Protein AF-A0A2G5C2W3-F1 (afdb_monomer)

Radius of gyration: 30.13 Å; Cα contacts (8 Å, |Δi|>4): 60; chains: 1; bounding box: 65×57×82 Å

pLDDT: mean 80.3, std 19.62, range [34.31, 98.62]

InterPro domains:
  IPR010989 SNARE [SSF47661] (4-101)
  IPR015260 Syntaxin 6/10/61, N-terminal [PF09177] (5-98)

Organism: Aquilegia coerulea (NCBI:txid218851)

Foldseek 3Di:
DDDDDPLVVLLVVLVVLLVVLVVLLVVLVPDPLQDPVNVVSLVVSLVSLVVSLVSLVVSVVVLVVCVVPVVVVVHDPVRSVVSVVSSVVSNVSSVVSNVVSVVSNVVSVVVVVVVVVVPDPPPDPPDDPDDDDDDPPPVVVVVVVVVVVVVVPDD

Nearest PDB structures (foldseek):
  4dnd-assembly1_A  TM=9.552E-01  e=2.715E-04  Homo sapiens
  3lg7-assembly1_B  TM=7.123E-01  e=1.130E-01  synthetic construct
  7udc-assembly1_B  TM=6.961E-01  e=5.174E-01  Rattus norvegicus
  3uun-assembly3_B  TM=5.878E-01  e=3.690E-01  Homo sapiens
  1ez3-assembly1_A  TM=3.968E-01  e=4.891E-01  Rattus norvegicus

Secondary structure (DSSP, 8-state):
-PPPPHHHHHHHHHHHHHHHHHHHHHHHHHS-TTSHHHHHHHHHHHHHHHHHHHHHHHHHHHHHHHTTSHHHHT--HHHHHHHHHHHHHHHHHHHHHHHHHHHHHHHHHHHHHHHHHH--------S--------SSSHHHHHHHHHTTTTTT--

Solvent-accessible surface area (backbone atoms only — not comparable to full-atom values): 9294 Å² total; per-residue (Å²): 131,84,81,77,60,68,68,59,55,53,49,50,55,51,47,54,51,48,54,50,50,51,54,52,48,54,53,44,71,72,46,64,72,84,40,77,63,38,60,51,46,51,52,52,50,50,54,49,36,52,53,52,48,49,54,46,51,53,51,49,51,53,49,56,57,43,68,75,48,30,72,85,72,74,48,54,71,72,55,53,49,51,54,52,52,50,48,54,50,52,48,51,54,43,52,51,51,46,51,52,53,52,52,51,50,54,52,32,50,54,50,52,53,50,52,57,69,67,61,60,85,85,81,73,93,83,86,73,97,73,88,80,88,89,84,83,71,68,66,63,58,56,61,62,62,56,62,65,63,68,63,77,75,74,125

Sequence (155 aa):
MSAQDPFYIVKEEIQQSIDKLQSTFHQWDNISSNNRESIQLTKELLTSCESIRWQIDELDKAIAVAARDPAWYGIDEAELEKRRRWTITARTQVDAMRKAVQAGKEQSIAFSTRQELMRLPNDDPYQASRSNQYEAQDNDAFISSESDRQLLLIK

Structure (mmCIF, N/CA/C/O backbone):
data_AF-A0A2G5C2W3-F1
#
_entry.id   AF-A0A2G5C2W3-F1
#
loop_
_atom_site.group_PDB
_atom_site.id
_atom_site.type_symbol
_atom_site.label_atom_id
_atom_site.label_alt_id
_atom_site.label_comp_id
_atom_site.label_asym_id
_atom_site.label_entity_id
_atom_site.label_seq_id
_atom_site.pdbx_PDB_ins_code
_atom_site.Cartn_x
_atom_site.Cartn_y
_atom_site.Cartn_z
_atom_site.occupancy
_atom_site.B_iso_or_equiv
_atom_site.auth_seq_id
_atom_site.auth_comp_id
_atom_site.auth_asym_id
_atom_site.auth_atom_id
_atom_site.pdbx_PDB_model_num
ATOM 1 N N . MET A 1 1 ? 27.166 -12.903 -8.787 1.00 43.59 1 MET A N 1
ATOM 2 C CA . MET A 1 1 ? 25.834 -12.809 -8.154 1.00 43.59 1 MET A CA 1
ATOM 3 C C . MET A 1 1 ? 25.211 -11.519 -8.652 1.00 43.59 1 MET A C 1
ATOM 5 O O . MET A 1 1 ? 25.852 -10.489 -8.497 1.00 43.59 1 MET A O 1
ATOM 9 N N . SER A 1 2 ? 24.070 -11.572 -9.346 1.00 55.81 2 SER A N 1
ATOM 10 C CA . SER A 1 2 ? 23.365 -10.344 -9.747 1.00 55.81 2 SER A CA 1
ATOM 11 C C . SER A 1 2 ? 22.824 -9.679 -8.485 1.00 55.81 2 SER A C 1
ATOM 13 O O . SER A 1 2 ? 22.248 -10.376 -7.651 1.00 55.81 2 SER A O 1
ATOM 15 N N . ALA A 1 3 ? 23.042 -8.375 -8.319 1.00 71.94 3 ALA A N 1
ATOM 16 C CA . ALA A 1 3 ? 22.419 -7.629 -7.233 1.00 71.94 3 ALA A CA 1
ATOM 17 C C . ALA A 1 3 ? 20.893 -7.700 -7.399 1.00 71.94 3 ALA A C 1
ATOM 19 O O . ALA A 1 3 ? 20.387 -7.585 -8.517 1.00 71.94 3 ALA A O 1
ATOM 20 N N . GLN A 1 4 ? 20.178 -7.943 -6.302 1.00 82.69 4 GLN A N 1
ATOM 21 C CA . GLN A 1 4 ? 18.721 -7.912 -6.298 1.00 82.69 4 GLN A CA 1
ATOM 22 C C . GLN A 1 4 ? 18.267 -6.459 -6.449 1.00 82.69 4 GLN A C 1
ATOM 24 O O . GLN A 1 4 ? 18.847 -5.559 -5.842 1.00 82.69 4 GLN A O 1
ATOM 29 N N . ASP A 1 5 ? 17.274 -6.229 -7.305 1.00 89.38 5 ASP A N 1
ATOM 30 C CA . ASP A 1 5 ? 16.770 -4.889 -7.589 1.00 89.38 5 ASP A CA 1
ATOM 31 C C . ASP A 1 5 ? 16.259 -4.230 -6.289 1.00 89.38 5 ASP A C 1
ATOM 33 O O . ASP A 1 5 ? 15.392 -4.812 -5.621 1.00 89.38 5 ASP A O 1
ATOM 37 N N . PRO A 1 6 ? 16.759 -3.030 -5.926 1.00 92.44 6 PRO A N 1
ATOM 38 C CA . PRO A 1 6 ? 16.374 -2.339 -4.697 1.00 92.44 6 PRO A CA 1
ATOM 39 C C . PRO A 1 6 ? 14.864 -2.153 -4.533 1.00 92.44 6 PRO A C 1
ATOM 41 O O . PRO A 1 6 ? 14.361 -2.191 -3.413 1.00 92.44 6 PRO A O 1
ATOM 44 N N . PHE A 1 7 ? 14.125 -1.996 -5.636 1.00 94.81 7 PHE A N 1
ATOM 45 C CA . PHE A 1 7 ? 12.671 -1.887 -5.598 1.00 94.81 7 PHE A CA 1
ATOM 46 C C . PHE A 1 7 ? 12.025 -3.130 -4.989 1.00 94.81 7 PHE A C 1
ATOM 48 O O . PHE A 1 7 ? 11.127 -3.007 -4.160 1.00 94.81 7 PHE A O 1
ATOM 55 N N . TYR A 1 8 ? 12.468 -4.324 -5.389 1.00 95.25 8 TYR A N 1
ATOM 56 C CA . TYR A 1 8 ? 11.856 -5.572 -4.937 1.00 95.25 8 TYR A CA 1
ATOM 57 C C . TYR A 1 8 ? 12.178 -5.878 -3.477 1.00 95.25 8 TYR A C 1
ATOM 59 O O . TYR A 1 8 ? 11.317 -6.400 -2.778 1.00 95.25 8 TYR A O 1
ATOM 67 N N . ILE A 1 9 ? 13.357 -5.471 -3.004 1.00 95.81 9 ILE A N 1
ATOM 68 C CA . ILE A 1 9 ? 13.728 -5.563 -1.587 1.00 95.81 9 ILE A CA 1
ATOM 69 C C . ILE A 1 9 ? 12.769 -4.712 -0.747 1.00 95.81 9 ILE A C 1
ATOM 71 O O . ILE A 1 9 ? 12.086 -5.226 0.134 1.00 95.81 9 ILE A O 1
ATOM 75 N N . VAL A 1 10 ? 12.638 -3.424 -1.079 1.00 97.25 10 VAL A N 1
ATOM 76 C CA . VAL A 1 10 ? 11.765 -2.503 -0.332 1.00 97.25 10 VAL A CA 1
ATOM 77 C C . VAL A 1 10 ? 10.294 -2.913 -0.452 1.00 97.25 10 VAL A C 1
ATOM 79 O O . VAL A 1 10 ? 9.541 -2.851 0.517 1.00 97.25 10 VAL A O 1
ATOM 82 N N . LYS A 1 11 ? 9.868 -3.386 -1.627 1.00 97.12 11 LYS A N 1
ATOM 83 C CA . LYS A 1 11 ? 8.523 -3.934 -1.840 1.00 97.12 11 LYS A CA 1
ATOM 84 C C . LYS A 1 11 ? 8.234 -5.114 -0.909 1.00 97.12 11 LYS A C 1
ATOM 86 O O . LYS A 1 11 ? 7.134 -5.186 -0.368 1.00 97.12 11 LYS A O 1
ATOM 91 N N . GLU A 1 12 ? 9.176 -6.039 -0.739 1.00 97.62 12 GLU A N 1
ATOM 92 C CA . GLU A 1 12 ? 9.024 -7.180 0.172 1.00 97.62 12 GLU A CA 1
ATOM 93 C C . GLU A 1 12 ? 8.941 -6.731 1.635 1.00 97.62 12 GLU A C 1
ATOM 95 O O . GLU A 1 12 ? 8.062 -7.197 2.358 1.00 97.62 12 GLU A O 1
ATOM 100 N N . GLU A 1 13 ? 9.769 -5.775 2.058 1.00 97.94 13 GLU A N 1
ATOM 101 C CA . GLU A 1 13 ? 9.721 -5.204 3.414 1.00 97.94 13 GLU A CA 1
ATOM 102 C C . GLU A 1 13 ? 8.383 -4.504 3.709 1.00 97.94 13 GLU A C 1
ATOM 104 O O . GLU A 1 13 ? 7.780 -4.686 4.774 1.00 97.94 13 GLU A O 1
ATOM 109 N N . ILE A 1 14 ? 7.877 -3.727 2.745 1.00 98.31 14 ILE A N 1
ATOM 110 C CA . ILE A 1 14 ? 6.566 -3.079 2.850 1.00 98.31 14 ILE A CA 1
ATOM 111 C C . ILE A 1 14 ? 5.459 -4.135 2.879 1.00 98.31 14 ILE A C 1
ATOM 113 O O . ILE A 1 14 ? 4.549 -4.028 3.698 1.00 98.31 14 ILE A O 1
ATOM 117 N N . GLN A 1 15 ? 5.532 -5.168 2.036 1.00 98.38 15 GLN A N 1
ATOM 118 C CA . GLN A 1 15 ? 4.533 -6.236 2.025 1.00 98.38 15 GLN A CA 1
ATOM 119 C C . GLN A 1 15 ? 4.483 -6.967 3.372 1.00 98.38 15 GLN A C 1
ATOM 121 O O . GLN A 1 15 ? 3.403 -7.127 3.925 1.00 98.38 15 GLN A O 1
ATOM 126 N N . GLN A 1 16 ? 5.632 -7.311 3.958 1.00 98.31 16 GLN A N 1
ATOM 127 C CA . GLN A 1 16 ? 5.690 -7.910 5.297 1.00 98.31 16 GLN A CA 1
ATOM 128 C C . GLN A 1 16 ? 5.073 -6.996 6.365 1.00 98.31 16 GLN A C 1
ATOM 130 O O . GLN A 1 16 ? 4.386 -7.460 7.277 1.00 98.31 16 GLN A O 1
ATOM 135 N N . SER A 1 17 ? 5.286 -5.684 6.244 1.00 98.19 17 SER A N 1
ATOM 136 C CA . SER A 1 17 ? 4.681 -4.695 7.140 1.00 98.19 17 SER A CA 1
ATOM 137 C C . SER A 1 17 ? 3.158 -4.629 6.974 1.00 98.19 17 SER A C 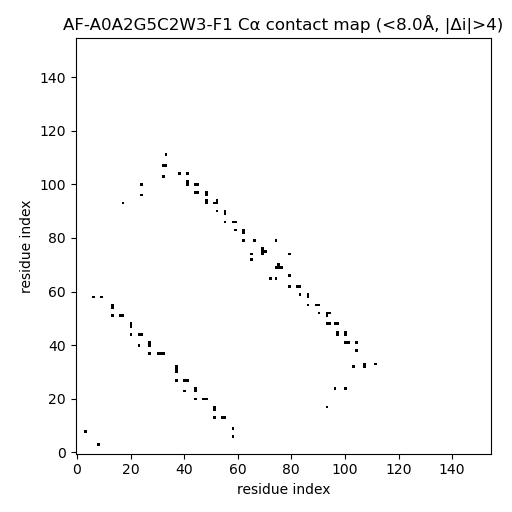1
ATOM 139 O O . SER A 1 17 ? 2.442 -4.537 7.972 1.00 98.19 17 SER A O 1
ATOM 141 N N . ILE A 1 18 ? 2.649 -4.738 5.741 1.00 98.19 18 ILE A N 1
ATOM 142 C CA . ILE A 1 18 ? 1.212 -4.840 5.444 1.00 98.19 18 ILE A CA 1
ATOM 143 C C . ILE A 1 18 ? 0.631 -6.137 6.016 1.00 98.19 18 ILE A C 1
ATOM 145 O O . ILE A 1 18 ? -0.400 -6.090 6.681 1.00 98.19 18 ILE A O 1
ATOM 149 N N . ASP A 1 19 ? 1.294 -7.276 5.831 1.00 98.19 19 ASP A N 1
ATOM 150 C CA . ASP A 1 19 ? 0.819 -8.573 6.327 1.00 98.19 19 ASP A CA 1
ATOM 151 C C . ASP A 1 19 ? 0.754 -8.584 7.869 1.00 98.19 19 ASP A C 1
ATOM 153 O O . ASP A 1 19 ? -0.202 -9.080 8.482 1.00 98.19 19 ASP A O 1
ATOM 157 N N . LYS A 1 20 ? 1.739 -7.951 8.523 1.00 97.31 20 LYS A N 1
ATOM 158 C CA . LYS A 1 20 ? 1.721 -7.717 9.972 1.00 97.31 20 LYS A CA 1
ATOM 159 C C . LYS A 1 20 ? 0.569 -6.795 10.376 1.00 97.31 20 LYS A C 1
ATOM 161 O O . LYS A 1 20 ? -0.165 -7.127 11.304 1.00 97.31 20 LYS A O 1
ATOM 166 N N . LEU A 1 21 ? 0.375 -5.678 9.670 1.00 96.69 21 LEU A N 1
ATOM 167 C CA . LEU A 1 21 ? -0.741 -4.756 9.904 1.00 96.69 21 LEU A CA 1
ATOM 168 C C . LEU A 1 21 ? -2.092 -5.482 9.789 1.00 96.69 21 LEU A C 1
ATOM 170 O O . LEU A 1 21 ? -2.971 -5.262 10.618 1.00 96.69 21 LEU A O 1
ATOM 174 N N . GLN A 1 22 ? -2.258 -6.365 8.801 1.00 96.25 22 GLN A N 1
ATOM 175 C CA . GLN A 1 22 ? -3.467 -7.178 8.632 1.00 96.25 22 GLN A CA 1
ATOM 176 C C . GLN A 1 22 ? -3.686 -8.125 9.804 1.00 96.25 22 GLN A C 1
ATOM 178 O O . GLN A 1 22 ? -4.801 -8.222 10.313 1.00 96.25 22 GLN A O 1
ATOM 183 N N . SER A 1 23 ? -2.624 -8.773 10.275 1.00 95.88 23 SER A N 1
ATOM 184 C CA . SER A 1 23 ? -2.690 -9.651 11.444 1.00 95.88 23 SER A CA 1
ATOM 185 C C . SER A 1 23 ? -3.154 -8.886 12.689 1.00 95.88 23 SER A C 1
ATOM 187 O O . SER A 1 23 ? -4.090 -9.317 13.363 1.00 95.88 23 SER A O 1
ATOM 189 N N . THR A 1 24 ? -2.576 -7.709 12.951 1.00 94.00 24 THR A N 1
ATOM 190 C CA . THR A 1 24 ? -2.995 -6.836 14.059 1.00 94.00 24 THR A CA 1
ATOM 191 C C . THR A 1 24 ? -4.427 -6.323 13.869 1.00 94.00 24 THR A C 1
ATOM 193 O O . THR A 1 24 ? -5.181 -6.224 14.834 1.00 94.00 24 THR A O 1
ATOM 196 N N . PHE A 1 25 ? -4.841 -6.031 12.632 1.00 93.62 25 PHE A N 1
ATOM 197 C CA . PHE A 1 25 ? -6.196 -5.566 12.327 1.00 93.62 25 PHE A CA 1
ATOM 198 C C . PHE A 1 25 ? -7.236 -6.647 12.629 1.00 93.62 25 PHE A C 1
ATOM 200 O O . PHE A 1 25 ? -8.238 -6.364 13.276 1.00 93.62 25 PHE A O 1
ATOM 207 N N . HIS A 1 26 ? -6.973 -7.896 12.240 1.00 92.50 26 HIS A N 1
ATOM 208 C CA . HIS A 1 26 ? -7.845 -9.021 12.575 1.00 92.50 26 HIS A CA 1
ATOM 209 C C . HIS A 1 26 ? -7.911 -9.279 14.082 1.00 92.50 26 HIS A C 1
ATOM 211 O O . HIS A 1 26 ? -8.969 -9.624 14.599 1.00 92.50 26 HIS A O 1
ATOM 217 N N . GLN A 1 27 ? -6.806 -9.109 14.811 1.00 91.00 27 GLN A N 1
ATOM 218 C CA . GLN A 1 27 ? -6.828 -9.196 16.273 1.00 91.00 27 GLN A CA 1
ATOM 219 C C . GLN A 1 27 ? -7.707 -8.099 16.881 1.00 91.00 27 GLN A C 1
ATOM 221 O O . GLN A 1 27 ? -8.549 -8.392 17.724 1.00 91.00 27 GLN A O 1
ATOM 226 N N . TRP A 1 28 ? -7.552 -6.860 16.416 1.00 90.31 28 TRP A N 1
ATOM 227 C CA . TRP A 1 28 ? -8.358 -5.724 16.859 1.00 90.31 28 TRP A CA 1
ATOM 228 C C . TRP A 1 28 ? -9.854 -5.904 16.568 1.00 90.31 28 TRP A C 1
ATOM 230 O O . TRP A 1 28 ? -10.662 -5.630 17.449 1.00 90.31 28 TRP A O 1
ATOM 240 N N . ASP A 1 29 ? -10.213 -6.411 15.385 1.00 86.50 29 ASP A N 1
ATOM 241 C CA . A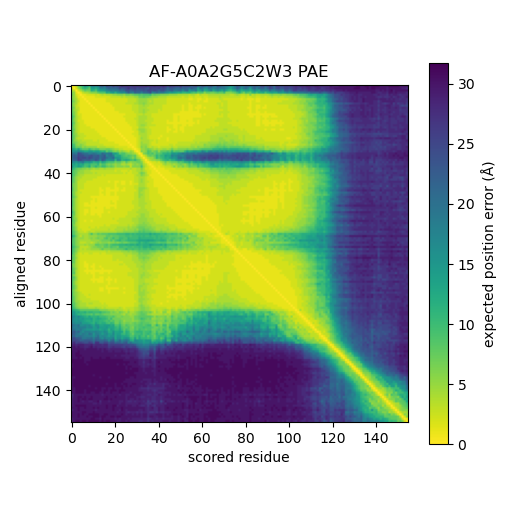SP A 1 29 ? -11.607 -6.643 14.971 1.00 86.50 29 ASP A CA 1
ATOM 242 C C . ASP A 1 29 ? -12.297 -7.734 15.813 1.00 86.50 29 ASP A C 1
ATOM 244 O O . ASP A 1 29 ? -13.488 -7.654 16.106 1.00 86.50 29 ASP A O 1
ATOM 248 N N . ASN A 1 30 ? -11.533 -8.730 16.277 1.00 84.94 30 ASN A N 1
ATOM 249 C CA . ASN A 1 30 ? -12.039 -9.798 17.144 1.00 84.94 30 ASN A CA 1
ATOM 250 C C . ASN A 1 30 ? -12.187 -9.381 18.622 1.00 84.94 30 ASN A C 1
ATOM 252 O O . ASN A 1 30 ? -12.879 -10.061 19.384 1.00 84.94 30 ASN A O 1
ATOM 256 N N . ILE A 1 31 ? -11.529 -8.303 19.061 1.00 80.88 31 ILE A N 1
ATOM 257 C CA . ILE A 1 31 ? -11.585 -7.838 20.453 1.00 80.88 31 ILE A CA 1
ATOM 258 C C . ILE A 1 31 ? -12.813 -6.944 20.646 1.00 80.88 31 ILE A C 1
ATOM 260 O O . ILE A 1 31 ? -13.055 -6.002 19.895 1.00 80.88 31 ILE A O 1
ATOM 264 N N . SER A 1 32 ? -13.581 -7.195 21.710 1.00 62.91 32 SER A N 1
ATOM 265 C CA . SER A 1 32 ? -14.748 -6.376 22.040 1.00 62.91 32 SER A CA 1
ATOM 266 C C . SER A 1 32 ? -14.356 -4.908 22.277 1.00 62.91 32 SER A C 1
ATOM 268 O O . SER A 1 32 ? -13.386 -4.596 22.975 1.00 62.91 32 SER A O 1
ATOM 270 N N . SER A 1 33 ? -15.143 -3.985 21.716 1.00 62.81 33 SER A N 1
ATOM 271 C CA . SER A 1 33 ? -14.839 -2.546 21.601 1.00 62.81 33 SER A CA 1
ATOM 272 C C . SER A 1 33 ? -14.685 -1.775 22.926 1.00 62.81 33 SER A C 1
ATOM 274 O O . SER A 1 33 ? -14.479 -0.563 22.890 1.00 62.81 33 SER A O 1
ATOM 276 N N . ASN A 1 34 ? -14.794 -2.443 24.083 1.00 61.41 34 ASN A N 1
ATOM 277 C CA . ASN A 1 34 ? -14.728 -1.848 25.426 1.00 61.41 34 ASN A CA 1
ATOM 278 C C . ASN A 1 34 ? -13.518 -2.333 26.259 1.00 61.41 34 ASN A C 1
ATOM 280 O O . ASN A 1 34 ? -13.451 -2.107 27.466 1.00 61.41 34 ASN A O 1
ATOM 284 N N . ASN A 1 35 ? -12.559 -3.027 25.636 1.00 68.88 35 ASN A N 1
ATOM 285 C CA . ASN A 1 35 ? -11.318 -3.446 26.289 1.00 68.88 35 ASN A CA 1
ATOM 286 C C . ASN A 1 35 ? -10.235 -2.355 26.141 1.00 68.88 35 ASN A C 1
ATOM 288 O O . ASN A 1 35 ? -10.034 -1.814 25.053 1.00 68.88 35 ASN A O 1
ATOM 292 N N . ARG A 1 36 ? -9.480 -2.060 27.210 1.00 75.12 36 ARG A N 1
ATOM 293 C CA . ARG A 1 36 ? -8.310 -1.151 27.185 1.00 75.12 36 ARG A CA 1
ATOM 294 C C . ARG A 1 36 ? -7.303 -1.545 26.092 1.00 75.12 36 ARG A C 1
ATOM 296 O O . ARG A 1 36 ? -6.660 -0.680 25.501 1.00 75.12 36 ARG A O 1
ATOM 303 N N . GLU A 1 37 ? -7.212 -2.838 25.804 1.00 81.75 37 GLU A N 1
ATOM 304 C CA . GLU A 1 37 ? -6.419 -3.411 24.714 1.00 81.75 37 GLU A CA 1
ATOM 305 C C . GLU A 1 37 ? -6.868 -2.925 23.324 1.00 81.75 37 GLU A C 1
ATOM 307 O O . GLU A 1 37 ? -6.027 -2.585 2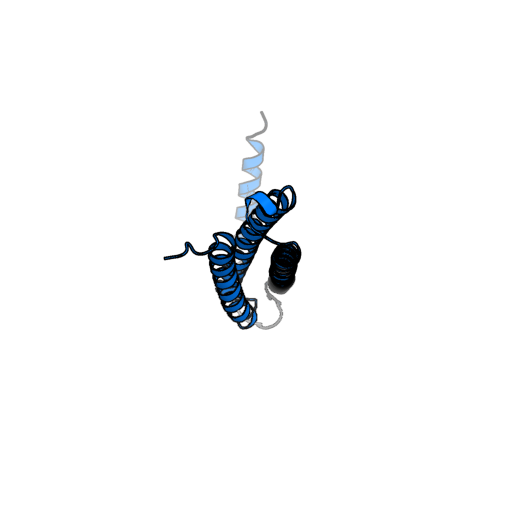2.496 1.00 81.75 37 GLU A O 1
ATOM 312 N N . SER A 1 38 ? -8.178 -2.771 23.090 1.00 81.88 38 SER A N 1
ATOM 313 C CA . SER A 1 38 ? -8.729 -2.274 21.820 1.00 81.88 38 SER A CA 1
ATOM 314 C C . SER A 1 38 ? -8.259 -0.845 21.522 1.00 81.88 38 SER A C 1
ATOM 316 O O . SER A 1 38 ? -7.865 -0.536 20.397 1.00 81.88 38 SER A O 1
ATOM 318 N N . ILE A 1 39 ? -8.199 0.024 22.539 1.00 84.94 39 ILE A N 1
ATOM 319 C CA . ILE A 1 39 ? -7.708 1.405 22.393 1.00 84.94 39 ILE A CA 1
ATOM 320 C C . ILE A 1 39 ? -6.218 1.427 22.030 1.00 84.94 39 ILE A C 1
ATOM 322 O O . ILE A 1 39 ? -5.803 2.224 21.184 1.00 84.94 39 ILE A O 1
ATOM 326 N N . GLN A 1 40 ? -5.410 0.568 22.659 1.00 88.75 40 GLN A N 1
ATOM 327 C CA . GLN A 1 40 ? -3.979 0.482 22.370 1.00 88.75 40 GLN A CA 1
ATOM 328 C C . GLN A 1 40 ? -3.730 -0.039 20.949 1.00 88.75 40 GLN A C 1
ATOM 330 O O . GLN A 1 40 ? -2.981 0.589 20.201 1.00 88.75 40 GLN A O 1
ATOM 335 N N . LEU A 1 41 ? -4.421 -1.109 20.550 1.00 90.38 41 LEU A N 1
ATOM 336 C CA . LEU A 1 41 ? -4.341 -1.663 19.197 1.00 90.38 41 LEU A CA 1
ATOM 337 C C . LEU A 1 41 ? -4.817 -0.667 18.139 1.00 90.38 41 LEU A C 1
ATOM 339 O O . LEU A 1 41 ? -4.185 -0.528 17.100 1.00 90.38 41 LEU A O 1
ATOM 343 N N . THR A 1 42 ? -5.874 0.101 18.419 1.00 91.81 42 THR A N 1
ATOM 344 C CA . THR A 1 42 ? -6.342 1.172 17.524 1.00 91.81 42 THR A CA 1
ATOM 345 C C . THR A 1 42 ? -5.226 2.184 17.250 1.00 91.81 42 THR A C 1
ATOM 347 O O . THR A 1 42 ? -5.001 2.570 16.105 1.00 91.81 42 THR A O 1
ATOM 350 N N . LYS A 1 43 ? -4.505 2.623 18.293 1.00 92.50 43 LYS A N 1
ATOM 351 C CA . LYS A 1 43 ? -3.378 3.557 18.140 1.00 92.50 43 LYS A CA 1
ATOM 352 C C . LYS A 1 43 ? -2.242 2.931 17.334 1.00 92.50 43 LYS A C 1
ATOM 354 O O . LYS A 1 43 ? -1.757 3.560 16.400 1.00 92.50 43 LYS A O 1
ATOM 359 N N . GLU A 1 44 ? -1.859 1.699 17.665 1.00 94.88 44 GLU A N 1
ATOM 360 C CA . GLU A 1 44 ? -0.804 0.965 16.961 1.00 94.88 44 GLU A CA 1
ATOM 361 C C . GLU A 1 44 ? -1.125 0.781 15.473 1.00 94.88 44 GLU A C 1
ATOM 363 O O . GLU A 1 44 ? -0.266 1.023 14.623 1.00 94.88 44 GLU A O 1
ATOM 368 N N . LEU A 1 45 ? -2.368 0.421 15.145 1.00 95.88 45 LEU A N 1
ATOM 369 C CA . LEU A 1 45 ? -2.839 0.267 13.771 1.00 95.88 45 LEU A CA 1
ATOM 370 C C . LEU A 1 45 ? -2.780 1.581 12.997 1.00 95.88 45 LEU A C 1
ATOM 372 O O . LEU A 1 45 ? -2.305 1.590 11.864 1.00 95.88 45 LEU A O 1
ATOM 376 N N . LEU A 1 46 ? -3.220 2.694 13.593 1.00 96.06 46 LEU A N 1
ATOM 377 C CA . LEU A 1 46 ? -3.164 4.006 12.944 1.00 96.06 46 LEU A CA 1
ATOM 378 C C . LEU A 1 46 ? -1.718 4.440 12.675 1.00 96.06 46 LEU A C 1
ATOM 380 O O . LEU A 1 46 ? -1.407 4.827 11.550 1.00 96.06 46 LEU A O 1
ATOM 384 N N . THR A 1 47 ? -0.828 4.309 13.663 1.00 97.31 47 THR A N 1
ATOM 385 C CA . THR A 1 47 ? 0.601 4.620 13.495 1.00 97.31 47 THR A CA 1
ATOM 386 C C . THR A 1 47 ? 1.256 3.714 12.451 1.00 97.31 47 THR A C 1
ATOM 388 O O . THR A 1 47 ? 2.022 4.189 11.614 1.00 97.31 47 THR A O 1
ATOM 391 N N . SER A 1 48 ? 0.923 2.422 12.444 1.00 97.50 48 SER A N 1
ATOM 392 C CA . SER A 1 48 ? 1.435 1.470 11.453 1.00 97.50 48 SER A CA 1
ATOM 393 C C . SER A 1 48 ? 0.944 1.806 10.042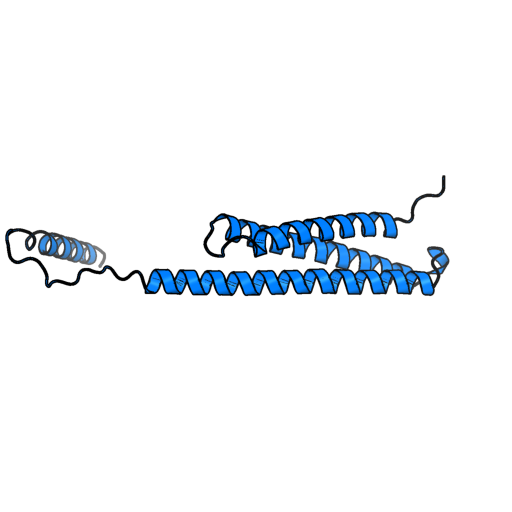 1.00 97.50 48 SER A C 1
ATOM 395 O O . SER A 1 48 ? 1.740 1.805 9.106 1.00 97.50 48 SER A O 1
ATOM 397 N N . CYS A 1 49 ? -0.333 2.175 9.883 1.00 98.06 49 CYS A N 1
ATOM 398 C CA . CYS A 1 49 ? -0.874 2.642 8.605 1.00 98.06 49 CYS A CA 1
ATOM 399 C C . CYS A 1 49 ? -0.138 3.888 8.095 1.00 98.06 49 CYS A C 1
ATOM 401 O O . CYS A 1 49 ? 0.161 3.976 6.908 1.00 98.06 49 CYS A O 1
ATOM 403 N N . GLU A 1 50 ? 0.155 4.853 8.970 1.00 98.00 50 GLU A N 1
ATOM 404 C CA . GLU A 1 50 ? 0.868 6.084 8.604 1.00 98.00 50 GLU A CA 1
ATOM 405 C C . GLU A 1 50 ? 2.315 5.807 8.188 1.00 98.00 50 GLU A C 1
ATOM 407 O O . GLU A 1 50 ? 2.756 6.313 7.155 1.00 98.00 50 GLU A O 1
ATOM 412 N N . SER A 1 51 ? 3.015 4.947 8.933 1.00 98.31 51 SER A N 1
ATOM 413 C CA . SER A 1 51 ? 4.375 4.508 8.606 1.00 98.31 51 SER A CA 1
ATOM 414 C C . SER A 1 51 ? 4.430 3.817 7.240 1.00 98.31 51 SER A C 1
ATOM 416 O O . SER A 1 51 ? 5.190 4.222 6.361 1.00 98.31 51 SER A O 1
ATOM 418 N N . ILE A 1 52 ? 3.562 2.825 7.017 1.00 98.44 52 ILE A N 1
ATOM 419 C CA . ILE A 1 52 ? 3.524 2.064 5.762 1.00 98.44 52 ILE A CA 1
ATOM 420 C C . ILE A 1 52 ? 3.129 2.967 4.592 1.00 98.44 52 ILE A C 1
ATOM 422 O O . ILE A 1 52 ? 3.737 2.904 3.525 1.00 98.44 52 ILE A O 1
ATOM 426 N N . ARG A 1 53 ? 2.137 3.848 4.779 1.00 98.25 53 ARG A N 1
ATOM 427 C CA . ARG A 1 53 ? 1.734 4.814 3.750 1.00 98.25 53 ARG A CA 1
ATOM 428 C C . ARG A 1 53 ? 2.909 5.691 3.325 1.00 98.25 53 ARG A C 1
ATOM 430 O O . ARG A 1 53 ? 3.106 5.872 2.127 1.00 98.25 53 ARG A O 1
ATOM 437 N N . TRP A 1 54 ? 3.691 6.187 4.281 1.00 98.44 54 TRP A N 1
ATOM 438 C CA . TRP A 1 54 ? 4.885 6.973 3.985 1.00 98.44 54 TRP A CA 1
ATOM 439 C C . TRP A 1 54 ? 5.928 6.164 3.198 1.00 98.44 54 TRP A C 1
ATOM 441 O O . TRP A 1 54 ? 6.456 6.657 2.206 1.00 98.44 54 TRP A O 1
ATOM 451 N N . GLN A 1 55 ? 6.177 4.902 3.562 1.00 98.38 55 GLN A N 1
ATOM 452 C CA . GLN A 1 55 ? 7.099 4.041 2.805 1.00 98.38 55 GLN A CA 1
ATOM 453 C C . GLN A 1 55 ? 6.630 3.828 1.355 1.00 98.38 55 GLN A C 1
ATOM 455 O O . GLN A 1 55 ? 7.432 3.886 0.424 1.00 98.38 55 GLN A O 1
ATOM 460 N N . ILE A 1 56 ? 5.323 3.630 1.152 1.00 98.62 56 ILE A N 1
ATOM 461 C CA . ILE A 1 56 ? 4.710 3.520 -0.180 1.00 98.62 56 ILE A CA 1
ATOM 462 C C . ILE A 1 56 ? 4.848 4.841 -0.954 1.00 98.62 56 ILE A C 1
ATOM 464 O O . ILE A 1 56 ? 5.155 4.812 -2.144 1.00 98.62 56 ILE A O 1
ATOM 468 N N . ASP A 1 57 ? 4.654 5.991 -0.297 1.00 98.25 57 ASP A N 1
ATOM 469 C CA . ASP A 1 57 ? 4.854 7.325 -0.883 1.00 98.25 57 ASP A CA 1
ATOM 470 C C . ASP A 1 57 ? 6.298 7.530 -1.367 1.00 98.25 57 ASP A C 1
ATOM 472 O O . ASP A 1 57 ? 6.515 8.040 -2.468 1.00 98.25 57 ASP A O 1
ATOM 476 N N . GLU A 1 58 ? 7.292 7.123 -0.577 1.00 98.38 58 GLU A N 1
ATOM 477 C CA . GLU A 1 58 ? 8.701 7.214 -0.971 1.00 98.38 58 GLU A CA 1
ATOM 478 C C . GLU A 1 58 ? 9.042 6.267 -2.125 1.00 98.38 58 GLU A C 1
ATOM 480 O O . GLU A 1 58 ? 9.742 6.659 -3.064 1.00 98.38 58 GLU A O 1
ATOM 485 N N . LEU A 1 59 ? 8.496 5.047 -2.120 1.00 98.12 59 LEU A N 1
ATOM 486 C CA . LEU A 1 59 ? 8.692 4.119 -3.230 1.00 98.12 59 LEU A CA 1
ATOM 487 C C . LEU A 1 59 ? 8.049 4.643 -4.524 1.00 98.12 59 LEU A C 1
ATOM 489 O O . LEU A 1 59 ? 8.643 4.524 -5.595 1.00 98.12 59 LEU A O 1
ATOM 493 N N . ASP A 1 60 ? 6.877 5.279 -4.438 1.00 98.06 60 ASP A N 1
ATOM 494 C CA . ASP A 1 60 ? 6.214 5.917 -5.583 1.00 98.06 60 ASP A CA 1
ATOM 495 C C . ASP A 1 60 ? 7.059 7.048 -6.186 1.00 98.06 60 ASP A C 1
ATOM 497 O O . ASP A 1 60 ? 7.215 7.144 -7.407 1.00 98.06 60 ASP A O 1
ATOM 501 N N . LYS A 1 61 ? 7.686 7.873 -5.336 1.00 97.69 61 LYS A N 1
ATOM 502 C CA . LYS A 1 61 ? 8.629 8.912 -5.780 1.00 97.69 61 LYS A CA 1
ATOM 503 C C . LYS A 1 61 ? 9.837 8.307 -6.489 1.00 97.69 61 LYS A C 1
ATOM 505 O O . LYS A 1 61 ? 10.249 8.831 -7.524 1.00 97.69 61 LYS A O 1
ATOM 510 N N . ALA A 1 62 ? 10.381 7.201 -5.981 1.00 96.06 62 ALA A N 1
ATOM 511 C CA . ALA A 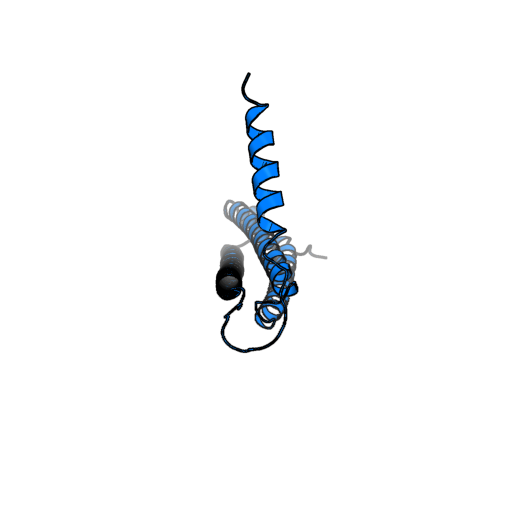1 62 ? 11.488 6.502 -6.630 1.00 96.06 62 ALA A CA 1
ATOM 512 C C . ALA A 1 62 ? 11.091 5.970 -8.020 1.00 96.06 62 ALA A C 1
ATOM 514 O O . ALA A 1 62 ? 11.839 6.152 -8.983 1.00 96.06 62 ALA A O 1
ATOM 515 N N . ILE A 1 63 ? 9.885 5.404 -8.161 1.00 96.12 63 ILE A N 1
ATOM 516 C CA . ILE A 1 63 ? 9.333 5.008 -9.469 1.00 96.12 63 ILE A CA 1
ATOM 517 C C . ILE A 1 63 ? 9.207 6.227 -10.391 1.00 96.12 63 ILE A C 1
ATOM 519 O O . ILE A 1 63 ? 9.567 6.152 -11.564 1.00 96.12 63 ILE A O 1
ATOM 523 N N . ALA A 1 64 ? 8.716 7.360 -9.882 1.00 96.50 64 ALA A N 1
ATOM 524 C CA . ALA A 1 64 ? 8.567 8.577 -10.674 1.00 96.50 64 ALA A CA 1
ATOM 525 C C . ALA A 1 64 ? 9.914 9.118 -11.180 1.00 96.50 64 ALA A C 1
ATOM 527 O O . ALA A 1 64 ? 9.978 9.608 -12.305 1.00 96.50 64 ALA A O 1
ATOM 528 N N . VAL A 1 65 ? 10.990 8.999 -10.394 1.00 95.44 65 VAL A N 1
ATOM 529 C CA . VAL A 1 65 ? 12.352 9.335 -10.841 1.00 95.44 65 VAL A CA 1
ATOM 530 C C . VAL A 1 65 ? 12.817 8.370 -11.929 1.00 95.44 65 VAL A C 1
ATOM 532 O O . VAL A 1 65 ? 13.272 8.830 -12.976 1.00 95.44 65 VAL A O 1
ATOM 535 N N . ALA A 1 66 ? 12.655 7.060 -11.723 1.00 93.44 66 ALA A N 1
ATOM 536 C CA . ALA A 1 66 ? 13.046 6.046 -12.703 1.00 93.44 66 ALA A CA 1
ATOM 537 C C . ALA A 1 66 ? 12.300 6.203 -14.039 1.00 93.44 66 ALA A C 1
ATOM 539 O O . ALA A 1 66 ? 12.890 6.054 -15.103 1.00 93.44 66 ALA A O 1
ATOM 540 N N . ALA A 1 67 ? 11.025 6.595 -13.998 1.00 94.06 67 ALA A N 1
ATOM 541 C CA . ALA A 1 67 ? 10.208 6.810 -15.189 1.00 94.06 67 ALA A CA 1
ATOM 542 C C . ALA A 1 67 ? 10.654 7.995 -16.064 1.00 94.06 67 ALA A C 1
ATOM 544 O O . ALA A 1 67 ? 10.238 8.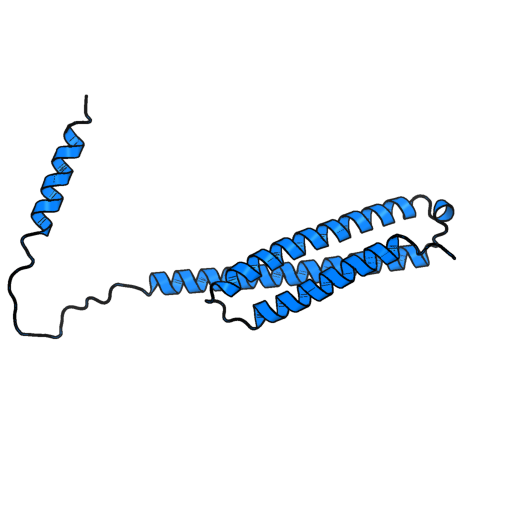087 -17.216 1.00 94.06 67 ALA A O 1
ATOM 545 N N . ARG A 1 68 ? 11.477 8.918 -15.545 1.00 94.69 68 ARG A N 1
ATOM 546 C CA . ARG A 1 68 ? 12.000 10.048 -16.336 1.00 94.69 68 ARG A CA 1
ATOM 547 C C . ARG A 1 68 ? 13.109 9.625 -17.292 1.00 94.69 68 ARG A C 1
ATOM 549 O O . ARG A 1 68 ? 13.257 10.254 -18.334 1.00 94.69 68 ARG A O 1
ATOM 556 N N . ASP A 1 69 ? 13.874 8.602 -16.924 1.00 91.62 69 ASP A N 1
ATOM 557 C CA . ASP A 1 69 ? 14.913 8.015 -17.771 1.00 91.62 69 ASP A CA 1
ATOM 558 C C . ASP A 1 69 ? 15.042 6.506 -17.497 1.00 91.62 69 ASP A C 1
ATOM 560 O O . ASP A 1 69 ? 15.970 6.070 -16.813 1.00 91.62 69 ASP A O 1
ATOM 564 N N . PRO A 1 70 ? 14.101 5.685 -18.002 1.00 89.12 70 PRO A N 1
ATOM 565 C CA . PRO A 1 70 ? 14.053 4.255 -17.692 1.00 89.12 70 PRO A CA 1
ATOM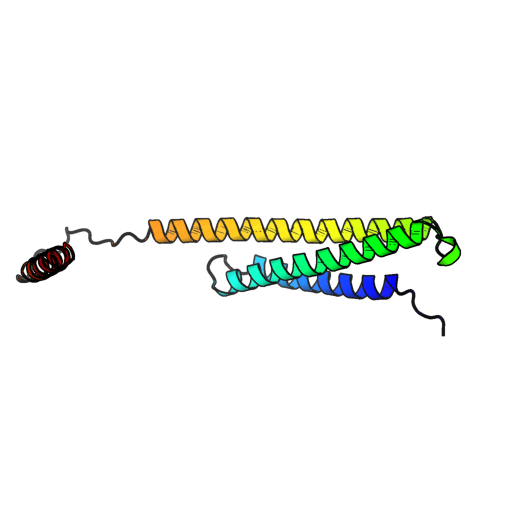 566 C C . PRO A 1 70 ? 15.290 3.489 -18.182 1.00 89.12 70 PRO A C 1
ATOM 568 O O . PRO A 1 70 ? 15.711 2.512 -17.558 1.00 89.12 70 PRO A O 1
ATOM 571 N N . ALA A 1 71 ? 15.910 3.961 -19.272 1.00 89.31 71 ALA A N 1
ATOM 572 C CA . ALA A 1 71 ? 17.083 3.342 -19.879 1.00 89.31 71 ALA A CA 1
ATOM 573 C C . ALA A 1 71 ? 18.304 3.382 -18.949 1.00 89.31 71 ALA A C 1
ATOM 575 O O . ALA A 1 71 ? 19.054 2.407 -18.900 1.00 89.31 71 ALA A O 1
ATOM 576 N N . TRP A 1 72 ? 18.471 4.456 -18.166 1.00 88.94 72 TRP A N 1
ATOM 577 C CA . TRP A 1 72 ? 19.551 4.567 -17.178 1.00 88.94 72 TRP A CA 1
ATOM 578 C C . TRP A 1 72 ? 19.450 3.512 -16.067 1.00 88.94 72 TRP A C 1
ATOM 580 O O . TRP A 1 72 ? 20.466 3.039 -15.563 1.00 88.94 72 TRP A O 1
ATOM 590 N N . TYR A 1 73 ? 18.226 3.108 -15.721 1.00 86.56 73 TYR A N 1
ATOM 591 C CA . TYR A 1 73 ? 17.957 2.087 -14.705 1.00 86.56 73 TYR A CA 1
ATOM 592 C C . TYR A 1 73 ? 17.822 0.672 -15.291 1.00 86.56 73 TYR A C 1
ATOM 594 O O . TYR A 1 73 ? 17.682 -0.285 -14.533 1.00 86.56 73 TYR A O 1
ATOM 602 N N . GLY A 1 74 ? 17.851 0.520 -16.620 1.00 88.19 74 GLY A N 1
ATOM 603 C CA . GLY A 1 74 ? 17.618 -0.765 -17.285 1.00 88.19 74 GLY A CA 1
ATOM 604 C C . GLY A 1 74 ? 16.201 -1.313 -17.075 1.00 88.19 74 GLY A C 1
ATOM 605 O O . GLY A 1 74 ? 16.018 -2.528 -17.054 1.00 88.19 74 GLY A O 1
ATOM 606 N N . ILE A 1 75 ? 15.215 -0.430 -16.885 1.00 91.38 75 ILE A N 1
ATOM 607 C CA . ILE A 1 75 ? 13.817 -0.785 -16.614 1.00 91.38 75 ILE A CA 1
ATOM 608 C C . ILE A 1 75 ? 12.985 -0.493 -17.866 1.00 91.38 75 ILE A C 1
ATOM 610 O O . ILE A 1 75 ? 13.097 0.585 -18.448 1.00 91.38 75 ILE A O 1
ATOM 614 N N . ASP A 1 76 ? 12.142 -1.439 -18.280 1.00 93.12 76 ASP A N 1
ATOM 615 C CA . ASP A 1 76 ? 11.189 -1.226 -19.371 1.00 93.12 76 ASP A CA 1
ATOM 616 C C . ASP A 1 76 ? 9.850 -0.645 -18.874 1.00 93.12 76 ASP A C 1
ATOM 618 O O . ASP A 1 76 ? 9.538 -0.626 -17.680 1.00 93.12 76 ASP A O 1
ATOM 622 N N . GLU A 1 77 ? 9.034 -0.152 -19.805 1.00 92.81 77 GLU A N 1
ATOM 623 C CA . GLU A 1 77 ? 7.744 0.462 -19.467 1.00 92.81 77 GLU A CA 1
ATOM 624 C C . GLU A 1 77 ? 6.774 -0.534 -18.809 1.00 92.81 77 GLU A C 1
ATOM 626 O O . GLU A 1 77 ? 5.998 -0.171 -17.925 1.00 92.81 77 GLU A O 1
ATOM 631 N N . ALA A 1 78 ? 6.829 -1.813 -19.195 1.00 95.12 78 ALA A N 1
ATOM 632 C CA . ALA A 1 78 ? 5.964 -2.841 -18.624 1.00 95.12 78 ALA A CA 1
ATOM 633 C C . ALA A 1 78 ? 6.300 -3.099 -17.148 1.00 95.12 78 ALA A C 1
ATOM 635 O O . ALA A 1 78 ? 5.409 -3.324 -16.328 1.00 95.12 78 ALA A O 1
ATOM 636 N N . GLU A 1 79 ? 7.581 -3.061 -16.802 1.00 95.19 79 GLU A N 1
ATOM 637 C CA . GLU A 1 79 ? 8.079 -3.175 -15.446 1.00 95.19 79 GLU A CA 1
ATOM 638 C C . GLU A 1 79 ? 7.723 -1.935 -14.624 1.00 95.19 79 GLU A C 1
ATOM 640 O O . GLU A 1 79 ? 7.189 -2.085 -13.527 1.00 95.19 79 GLU A O 1
ATOM 645 N N . LEU A 1 80 ? 7.897 -0.721 -15.158 1.00 95.56 80 LEU A N 1
ATOM 646 C CA . LEU A 1 80 ? 7.432 0.502 -14.489 1.00 95.56 80 LEU A CA 1
ATOM 647 C C . LEU A 1 80 ? 5.935 0.449 -14.170 1.00 95.56 80 LEU A C 1
ATOM 649 O O . LEU A 1 80 ? 5.532 0.767 -13.048 1.00 95.56 80 LEU A O 1
ATOM 653 N N . GLU A 1 81 ? 5.115 -0.004 -15.113 1.00 96.94 81 GLU A N 1
ATOM 654 C CA . GLU A 1 81 ? 3.673 -0.130 -14.914 1.00 96.94 81 GLU A CA 1
ATOM 655 C C . GLU A 1 81 ? 3.325 -1.160 -13.825 1.00 96.94 81 GLU A C 1
ATOM 657 O O . GLU A 1 81 ? 2.453 -0.908 -12.988 1.00 96.94 81 GLU A O 1
ATOM 662 N N . LYS A 1 82 ? 4.040 -2.293 -13.749 1.00 97.62 82 LYS A N 1
ATOM 663 C CA . LYS A 1 82 ? 3.878 -3.247 -12.633 1.00 97.62 82 LYS A CA 1
ATOM 664 C C . LYS A 1 82 ? 4.194 -2.596 -11.290 1.00 97.62 82 LYS A C 1
ATOM 666 O O . LYS A 1 82 ? 3.437 -2.792 -10.334 1.00 97.62 82 LYS A O 1
ATOM 671 N N . ARG A 1 83 ? 5.279 -1.816 -11.214 1.00 97.75 83 ARG A N 1
ATOM 672 C CA . ARG A 1 83 ? 5.678 -1.110 -9.986 1.00 97.75 83 ARG A CA 1
ATOM 673 C C . ARG A 1 83 ? 4.603 -0.118 -9.557 1.00 97.75 83 ARG A C 1
ATOM 675 O O . ARG A 1 83 ? 4.150 -0.185 -8.418 1.00 97.75 83 ARG A O 1
ATOM 682 N N . ARG A 1 84 ? 4.121 0.725 -10.479 1.00 98.19 84 ARG A N 1
ATOM 683 C CA . ARG A 1 84 ? 3.031 1.686 -10.220 1.00 98.19 84 ARG A CA 1
ATOM 684 C C . ARG A 1 84 ? 1.772 0.990 -9.721 1.00 98.19 84 ARG A C 1
ATOM 686 O O . ARG A 1 84 ? 1.208 1.377 -8.700 1.00 98.19 84 ARG A O 1
ATOM 693 N N . ARG A 1 85 ? 1.343 -0.065 -10.414 1.00 98.44 85 ARG A N 1
ATOM 694 C CA . ARG A 1 85 ? 0.129 -0.808 -10.065 1.00 98.44 85 ARG A CA 1
ATOM 695 C C . ARG A 1 85 ? 0.199 -1.412 -8.673 1.00 98.44 85 ARG A C 1
ATOM 697 O O . ARG A 1 85 ? -0.783 -1.342 -7.930 1.00 98.44 85 ARG A O 1
ATOM 704 N N . TRP A 1 86 ? 1.342 -1.990 -8.313 1.00 98.50 86 TRP A N 1
ATOM 705 C CA . TRP A 1 86 ? 1.537 -2.530 -6.974 1.00 98.50 86 TRP A CA 1
ATOM 706 C C . TRP A 1 86 ? 1.450 -1.424 -5.914 1.00 98.50 86 TRP A C 1
ATOM 708 O O . TRP A 1 86 ? 0.666 -1.557 -4.978 1.00 98.50 86 TRP A O 1
ATOM 718 N N . THR A 1 87 ? 2.145 -0.300 -6.107 1.00 98.38 87 THR A N 1
ATOM 719 C CA . THR A 1 87 ? 2.127 0.845 -5.180 1.00 98.38 87 THR A CA 1
ATOM 720 C C . THR A 1 87 ? 0.713 1.410 -4.982 1.00 98.38 87 THR A C 1
ATOM 722 O O . THR A 1 87 ? 0.297 1.662 -3.851 1.00 98.38 87 THR A O 1
ATOM 725 N N . ILE A 1 88 ? -0.072 1.549 -6.059 1.00 98.38 88 ILE A N 1
ATOM 726 C CA . ILE A 1 88 ? -1.480 1.993 -6.003 1.00 98.38 88 ILE A CA 1
ATOM 727 C C . ILE A 1 88 ? -2.339 1.000 -5.209 1.00 98.38 88 ILE A C 1
ATOM 729 O O . ILE A 1 88 ? -3.156 1.401 -4.374 1.00 98.38 88 ILE A O 1
ATOM 733 N N . THR A 1 89 ? -2.155 -0.298 -5.455 1.00 98.44 89 THR A N 1
ATOM 734 C CA . THR A 1 89 ? -2.909 -1.363 -4.779 1.00 98.44 89 THR A CA 1
ATOM 735 C C . THR A 1 89 ? -2.594 -1.385 -3.283 1.00 98.44 89 THR A C 1
ATOM 737 O O . THR A 1 89 ? -3.514 -1.340 -2.466 1.00 98.44 89 THR A O 1
ATOM 740 N N . ALA A 1 90 ? -1.308 -1.359 -2.923 1.00 98.25 90 ALA A N 1
ATOM 741 C CA . ALA A 1 90 ? -0.841 -1.334 -1.539 1.00 98.25 90 ALA A CA 1
ATOM 742 C C . ALA A 1 90 ? -1.364 -0.099 -0.789 1.00 98.25 90 ALA A C 1
ATOM 744 O O . ALA A 1 90 ? -1.916 -0.218 0.306 1.00 98.25 90 ALA A O 1
ATOM 745 N N . ARG A 1 91 ? -1.289 1.089 -1.409 1.00 98.38 91 ARG A N 1
ATOM 746 C CA . ARG A 1 91 ? -1.855 2.325 -0.847 1.00 98.38 91 ARG A CA 1
ATOM 747 C C . ARG A 1 91 ? -3.347 2.183 -0.561 1.00 98.38 91 ARG A C 1
ATOM 749 O O . ARG A 1 91 ? -3.805 2.552 0.515 1.00 98.38 91 ARG A O 1
ATOM 756 N N . THR A 1 92 ? -4.098 1.647 -1.522 1.00 98.25 92 THR A N 1
ATOM 757 C CA . THR A 1 92 ? -5.552 1.481 -1.404 1.00 98.25 92 THR A CA 1
ATOM 758 C C . THR A 1 92 ? -5.912 0.534 -0.260 1.00 98.25 92 THR A C 1
ATOM 760 O O . THR A 1 92 ? -6.827 0.825 0.509 1.00 98.25 92 THR A O 1
ATOM 763 N N . GLN A 1 93 ? -5.168 -0.564 -0.108 1.00 97.88 93 GLN A N 1
ATOM 764 C CA . GLN A 1 93 ? -5.342 -1.524 0.982 1.00 97.88 93 GLN A CA 1
ATOM 765 C C . GLN A 1 93 ? -5.106 -0.875 2.354 1.00 97.88 93 GLN A C 1
ATOM 767 O O . GLN A 1 93 ? -5.964 -0.969 3.232 1.00 97.88 93 GLN A O 1
ATOM 772 N N . VAL A 1 94 ? -3.988 -0.161 2.525 1.00 98.06 94 VAL A N 1
ATOM 773 C CA . VAL A 1 94 ? -3.648 0.521 3.788 1.00 98.06 94 VAL A CA 1
ATOM 774 C C . VAL A 1 94 ? -4.667 1.615 4.120 1.00 98.06 94 VAL A C 1
ATOM 776 O O . VAL A 1 94 ? -5.117 1.721 5.262 1.00 98.06 94 VAL A O 1
ATOM 779 N N . ASP A 1 95 ? -5.102 2.392 3.126 1.00 97.69 95 ASP A N 1
ATOM 780 C CA . ASP A 1 95 ? -6.106 3.441 3.318 1.00 97.69 95 ASP A CA 1
ATOM 781 C C . ASP A 1 95 ? -7.483 2.875 3.692 1.00 97.69 95 ASP A C 1
ATOM 783 O O . ASP A 1 95 ? -8.190 3.468 4.512 1.00 97.69 95 ASP A O 1
ATOM 787 N N . ALA A 1 96 ? -7.871 1.729 3.126 1.00 96.81 96 ALA A N 1
ATOM 788 C CA . ALA A 1 96 ? -9.106 1.041 3.491 1.00 96.81 96 ALA A CA 1
ATOM 789 C C . ALA A 1 96 ? -9.068 0.557 4.949 1.00 96.81 96 ALA A C 1
ATOM 791 O O . ALA A 1 96 ? -10.013 0.802 5.701 1.00 96.81 96 ALA A O 1
ATOM 792 N N . MET A 1 97 ? -7.957 -0.051 5.374 1.00 95.75 97 MET A N 1
ATOM 793 C CA . MET A 1 97 ? -7.776 -0.504 6.756 1.00 95.75 97 MET A CA 1
ATOM 794 C C . MET A 1 97 ? -7.778 0.668 7.738 1.00 95.75 97 MET A C 1
ATOM 796 O O . MET A 1 97 ? -8.502 0.636 8.730 1.00 95.75 97 MET A O 1
ATOM 800 N N . ARG A 1 98 ? -7.051 1.751 7.435 1.00 96.44 98 ARG A N 1
ATOM 801 C CA . ARG A 1 98 ? -7.043 2.966 8.265 1.00 96.44 98 ARG A CA 1
ATOM 802 C C . ARG A 1 98 ? -8.452 3.528 8.461 1.00 96.44 98 ARG A C 1
ATOM 804 O O . ARG A 1 98 ? -8.820 3.884 9.579 1.00 96.44 98 ARG A O 1
ATOM 811 N N . LYS A 1 99 ? -9.247 3.596 7.387 1.00 95.88 99 LYS A N 1
ATOM 812 C CA . LYS A 1 99 ? -10.647 4.048 7.445 1.00 95.88 99 LYS A CA 1
ATOM 813 C C . LYS A 1 99 ? -11.505 3.136 8.322 1.00 95.88 99 LYS A C 1
ATOM 815 O O . LYS A 1 99 ? -12.277 3.647 9.127 1.00 95.88 99 LYS A O 1
ATOM 820 N N . ALA A 1 100 ? -11.349 1.818 8.201 1.00 92.88 100 ALA A N 1
ATOM 821 C CA . ALA A 1 100 ? -12.075 0.855 9.027 1.00 92.88 100 ALA A CA 1
ATOM 822 C C . ALA A 1 100 ? -11.735 1.006 10.522 1.00 92.88 100 ALA A C 1
ATOM 824 O O . ALA A 1 100 ? -12.641 1.087 11.352 1.00 92.88 100 ALA A O 1
ATOM 825 N N . VAL A 1 101 ? -10.448 1.149 10.861 1.00 92.00 101 VAL A N 1
ATOM 826 C CA . VAL A 1 101 ? -9.993 1.378 12.246 1.00 92.00 101 VAL A CA 1
ATOM 827 C C . VAL A 1 101 ? -10.561 2.680 12.813 1.00 92.00 101 VAL A C 1
ATOM 829 O O . VAL A 1 101 ? -11.036 2.716 13.948 1.00 92.00 101 VAL A O 1
ATOM 832 N N . GLN A 1 102 ? -10.553 3.755 12.023 1.00 91.38 102 GLN A N 1
ATOM 833 C CA . GLN A 1 102 ? -11.087 5.049 12.443 1.00 91.38 102 GLN A CA 1
ATOM 834 C C . GLN A 1 102 ? -12.604 4.991 12.694 1.00 91.38 102 GLN A C 1
ATOM 836 O O . GLN A 1 102 ? -13.072 5.504 13.710 1.00 91.38 102 GLN A O 1
ATOM 841 N N . ALA A 1 103 ? -13.359 4.301 11.835 1.00 88.62 103 ALA A N 1
ATOM 842 C CA . ALA A 1 103 ? -14.791 4.095 12.034 1.00 88.62 103 ALA A CA 1
ATOM 843 C C . ALA A 1 103 ? -15.088 3.268 13.301 1.00 88.62 103 ALA A C 1
ATOM 845 O O . ALA A 1 103 ? -15.980 3.621 14.074 1.00 88.62 103 ALA A O 1
ATOM 846 N N . GLY A 1 104 ? -14.317 2.205 13.564 1.00 84.56 104 GLY A N 1
ATOM 847 C CA . GLY A 1 104 ? -14.464 1.409 14.790 1.00 84.56 104 GLY A CA 1
ATOM 848 C C . GLY A 1 104 ? -14.125 2.195 16.061 1.00 84.56 104 GLY A C 1
ATOM 849 O O . GLY A 1 104 ? -14.818 2.082 17.073 1.00 84.56 104 GLY A O 1
ATOM 850 N N . LYS A 1 105 ? -13.111 3.068 16.001 1.00 82.00 105 LYS A N 1
ATOM 851 C CA . LYS A 1 105 ? -12.758 3.986 17.096 1.00 82.00 105 LYS A CA 1
ATOM 852 C C . LYS A 1 105 ? -13.901 4.945 17.435 1.00 82.00 105 LYS A C 1
ATOM 854 O O . LYS A 1 105 ? -14.198 5.147 18.610 1.00 82.00 105 LYS A O 1
ATOM 859 N N . GLU A 1 106 ? -14.536 5.539 16.428 1.00 80.06 106 GLU A N 1
ATOM 860 C CA . GLU A 1 106 ? -15.661 6.467 16.616 1.00 80.06 106 GLU A CA 1
ATOM 861 C C . GLU A 1 106 ? -16.869 5.773 17.261 1.00 80.06 106 GLU A C 1
ATOM 863 O O . GLU A 1 106 ? -17.479 6.325 18.178 1.00 80.06 106 GLU A O 1
ATOM 868 N N . GLN A 1 107 ? -17.161 4.531 16.858 1.00 75.69 107 GLN A N 1
ATOM 869 C CA . GLN A 1 107 ? -18.209 3.713 17.478 1.00 75.69 107 GLN A CA 1
ATOM 870 C C . GLN A 1 107 ? -17.902 3.375 18.946 1.00 75.69 107 GLN A C 1
ATOM 872 O O . GLN A 1 107 ? -18.788 3.490 19.794 1.00 75.69 107 GLN A O 1
ATOM 877 N N . SER A 1 108 ? -16.654 3.008 19.266 1.00 72.44 108 SER A N 1
ATOM 878 C CA . SER A 1 108 ? -16.212 2.735 20.644 1.00 72.44 108 SER A CA 1
ATOM 879 C C . SER A 1 108 ? -16.365 3.966 21.550 1.00 72.44 108 SER A C 1
ATOM 881 O O . SER A 1 108 ? -16.947 3.868 22.632 1.00 72.44 108 SER A O 1
ATOM 883 N N . ILE A 1 109 ? -15.945 5.150 21.083 1.00 72.44 109 ILE A N 1
ATOM 884 C CA . ILE A 1 109 ? -16.115 6.413 21.821 1.00 72.44 109 ILE A CA 1
ATOM 885 C C . ILE A 1 109 ? -17.602 6.710 22.042 1.00 72.44 109 ILE A C 1
ATOM 887 O O . ILE A 1 109 ? -18.005 6.991 23.169 1.00 72.44 109 ILE A O 1
ATOM 891 N N . ALA A 1 110 ? -18.436 6.591 21.004 1.00 70.62 110 ALA A N 1
ATOM 892 C CA . ALA A 1 110 ? -19.873 6.835 21.119 1.00 70.62 110 ALA A CA 1
ATOM 893 C C . ALA A 1 110 ? -20.557 5.883 22.119 1.00 70.62 110 ALA A C 1
ATOM 895 O O . ALA A 1 110 ? -21.440 6.309 22.869 1.00 70.62 110 ALA A O 1
ATOM 896 N N . PHE A 1 111 ? -20.149 4.610 22.160 1.00 68.75 111 PHE A N 1
ATOM 897 C CA . PHE A 1 1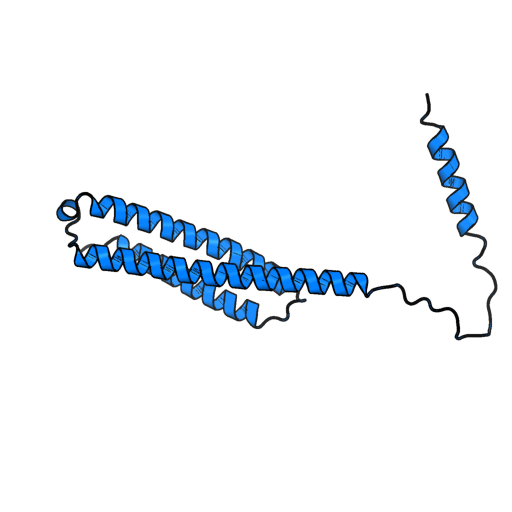11 ? -20.649 3.645 23.140 1.00 68.75 111 PHE A CA 1
ATOM 898 C C . PHE A 1 111 ? -20.196 3.995 24.561 1.00 68.75 111 PHE A C 1
ATOM 900 O O . PHE A 1 111 ? -21.027 4.023 25.465 1.00 68.75 111 PHE A O 1
ATOM 907 N N . SER A 1 112 ? -18.917 4.342 24.748 1.00 68.94 112 SER A N 1
ATOM 908 C CA . SER A 1 112 ? -18.377 4.772 26.044 1.00 68.94 112 SER A CA 1
ATOM 909 C C . SER A 1 112 ? -19.104 6.009 26.574 1.00 68.94 112 SER A C 1
ATOM 911 O O . SER A 1 112 ? -19.547 6.010 27.718 1.00 68.94 112 SER A O 1
ATOM 913 N N . THR A 1 113 ? -19.301 7.042 25.747 1.00 72.38 113 THR A N 1
ATOM 914 C CA . THR A 1 113 ? -20.028 8.255 26.151 1.00 72.38 113 THR A CA 1
ATOM 915 C C . THR A 1 113 ? -21.486 7.947 26.489 1.00 72.38 113 THR A C 1
ATOM 917 O O . THR A 1 113 ? -22.003 8.461 27.474 1.00 72.38 113 THR A O 1
ATOM 920 N N . ARG A 1 114 ? -22.162 7.070 25.730 1.00 67.31 114 ARG A N 1
ATOM 921 C CA . ARG A 1 114 ? -23.523 6.621 26.077 1.00 67.31 114 ARG A CA 1
ATOM 922 C C . ARG A 1 114 ? -23.565 5.848 27.392 1.00 67.31 114 ARG A C 1
ATOM 924 O O . ARG A 1 114 ? -24.516 6.019 28.144 1.00 67.31 114 ARG A O 1
ATOM 931 N N . GLN A 1 115 ? -22.569 5.010 27.666 1.00 66.75 115 GLN A N 1
ATOM 932 C CA . GLN A 1 115 ? -22.497 4.231 28.899 1.00 66.75 115 GLN A CA 1
ATOM 933 C C . GLN A 1 115 ? -22.212 5.127 30.114 1.00 66.75 115 GLN A C 1
ATOM 935 O O . GLN A 1 115 ? -22.827 4.929 31.157 1.00 66.75 115 GLN A O 1
ATOM 940 N N . GLU A 1 116 ? -21.361 6.148 29.973 1.00 65.50 116 GLU A N 1
ATOM 941 C CA . GLU A 1 116 ? -21.160 7.169 31.011 1.00 65.50 116 GLU A CA 1
ATOM 942 C C . GLU A 1 116 ? -22.405 8.039 31.225 1.00 65.50 116 GLU A C 1
ATOM 944 O O . GLU A 1 116 ? -22.772 8.289 32.367 1.00 65.50 116 GLU A O 1
ATOM 949 N N . LEU A 1 117 ? -23.116 8.428 30.160 1.00 69.25 117 LEU A N 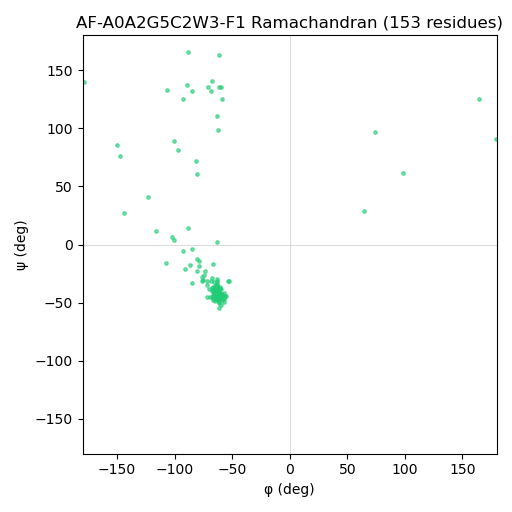1
ATOM 950 C CA . LEU A 1 117 ? -24.378 9.174 30.273 1.00 69.25 117 LEU A CA 1
ATOM 951 C C . LEU A 1 117 ? -25.526 8.334 30.865 1.00 69.25 117 LEU A C 1
ATOM 953 O O . LEU A 1 117 ? -26.395 8.884 31.534 1.00 69.25 117 LEU A O 1
ATOM 957 N N . MET A 1 118 ? -25.545 7.014 30.637 1.00 65.88 118 MET A N 1
ATOM 958 C CA . MET A 1 118 ? -26.494 6.085 31.275 1.00 65.88 118 MET A CA 1
ATOM 959 C C . MET A 1 118 ? -26.109 5.727 32.713 1.00 65.88 118 MET A C 1
ATOM 961 O O . MET A 1 118 ? -26.939 5.201 33.453 1.00 65.88 118 MET A O 1
ATOM 965 N N . ARG A 1 119 ? -24.874 6.016 33.134 1.00 65.50 119 ARG A N 1
ATOM 966 C CA . ARG A 1 119 ? -24.420 5.859 34.516 1.00 65.50 119 ARG A CA 1
ATOM 967 C C . ARG A 1 119 ? -24.893 7.058 35.350 1.00 65.50 119 ARG A C 1
ATOM 969 O O . ARG A 1 119 ? -24.096 7.806 35.906 1.00 65.50 119 ARG A O 1
ATOM 976 N N . LEU A 1 120 ? -26.211 7.238 35.427 1.00 55.97 120 LEU A N 1
ATOM 977 C CA . LEU A 1 120 ? -26.844 8.065 36.453 1.00 55.97 120 LEU A CA 1
ATOM 978 C C . LEU A 1 120 ? -26.649 7.380 37.823 1.00 55.97 120 LEU A C 1
ATOM 980 O O . LEU A 1 120 ? -26.745 6.149 37.890 1.00 55.97 120 LEU A O 1
ATOM 984 N N . PRO A 1 121 ? -26.384 8.120 38.917 1.00 51.00 121 PRO A N 1
ATOM 985 C CA . PRO A 1 121 ? -26.524 7.577 40.262 1.00 51.00 121 PRO A CA 1
ATOM 986 C C . PRO A 1 121 ? -27.998 7.224 40.454 1.00 51.00 121 PRO A C 1
ATOM 988 O O . PRO A 1 121 ? -28.862 8.098 40.464 1.00 51.00 121 PRO A O 1
ATOM 991 N N . ASN A 1 122 ? -28.297 5.933 40.526 1.00 48.16 122 ASN A N 1
ATOM 992 C CA . ASN A 1 122 ? -29.642 5.448 40.780 1.00 48.16 122 ASN A CA 1
ATOM 993 C C . ASN A 1 122 ? -29.893 5.510 42.297 1.00 48.16 122 ASN A C 1
ATOM 995 O O . ASN A 1 122 ? -29.886 4.481 42.963 1.00 48.16 122 ASN A O 1
ATOM 999 N N . ASP A 1 123 ? -30.054 6.718 42.839 1.00 48.94 123 ASP A N 1
ATOM 1000 C CA . ASP A 1 123 ? -30.645 6.944 44.162 1.00 48.94 123 ASP A CA 1
ATOM 1001 C C . ASP A 1 123 ? -32.127 7.284 43.953 1.00 48.94 123 ASP A C 1
ATOM 1003 O O . ASP A 1 123 ? -32.518 8.450 43.885 1.00 48.94 123 ASP A O 1
ATOM 1007 N N . ASP A 1 124 ? -32.956 6.250 43.774 1.00 41.84 124 ASP A N 1
ATOM 1008 C CA . ASP A 1 124 ? -34.416 6.398 43.738 1.00 41.84 124 ASP A CA 1
ATOM 1009 C C . ASP A 1 124 ? -34.995 6.168 45.160 1.00 41.84 124 ASP A C 1
ATOM 1011 O O . ASP A 1 124 ? -34.711 5.125 45.761 1.00 41.84 124 ASP A O 1
ATOM 1015 N N . PRO A 1 125 ? -35.781 7.097 45.752 1.00 41.62 125 PRO A N 1
ATOM 1016 C CA . PRO A 1 125 ? -35.940 7.211 47.212 1.00 41.62 125 PRO A CA 1
ATOM 1017 C C . PRO A 1 125 ? -37.054 6.369 47.863 1.00 41.62 125 PRO A C 1
ATOM 1019 O O . PRO A 1 125 ? -37.426 6.640 49.006 1.00 41.62 125 PRO A O 1
ATOM 1022 N N . TYR A 1 126 ? -37.644 5.375 47.193 1.00 42.97 126 TYR A N 1
ATOM 1023 C CA . TYR A 1 126 ? -38.930 4.814 47.646 1.00 42.97 126 TYR A CA 1
ATOM 1024 C C . TYR A 1 126 ? -38.966 3.309 47.920 1.00 42.97 126 TYR A C 1
ATOM 1026 O O . TYR A 1 126 ? -39.980 2.687 47.637 1.00 42.97 126 TYR A O 1
ATOM 1034 N N . GLN A 1 127 ? -37.947 2.703 48.540 1.00 42.62 127 GLN A N 1
ATOM 1035 C CA . GLN A 1 127 ? -38.145 1.445 49.289 1.00 42.62 127 GLN A CA 1
ATOM 1036 C C . GLN A 1 127 ? -37.170 1.304 50.464 1.00 42.62 127 GLN A C 1
ATOM 1038 O O . GLN A 1 127 ? -36.144 0.649 50.346 1.00 42.62 127 GLN A O 1
ATOM 1043 N N . ALA A 1 128 ? -37.529 1.878 51.615 1.00 34.31 128 ALA A N 1
ATOM 1044 C CA . ALA A 1 128 ? -37.356 1.260 52.936 1.00 34.31 128 ALA A CA 1
ATOM 1045 C C . ALA A 1 128 ? -37.854 2.227 54.016 1.00 34.31 128 ALA A C 1
ATOM 1047 O O . ALA A 1 128 ? -37.113 3.035 54.573 1.00 34.31 128 ALA A O 1
ATOM 1048 N N . SER A 1 129 ? -39.132 2.120 54.375 1.00 46.16 129 SER A N 1
ATOM 1049 C CA . SER A 1 129 ? -39.550 2.553 55.704 1.00 46.16 129 SER A CA 1
ATOM 1050 C C . SER A 1 129 ? -38.830 1.689 56.739 1.00 46.16 129 SER A C 1
ATOM 1052 O O . SER A 1 129 ? -39.280 0.577 57.007 1.00 46.16 129 SER A O 1
ATOM 1054 N N . ARG A 1 130 ? -37.730 2.194 57.310 1.00 45.38 130 ARG A N 1
ATOM 1055 C CA . ARG A 1 130 ? -37.445 2.232 58.759 1.00 45.38 130 ARG A CA 1
ATOM 1056 C C . ARG A 1 130 ? -35.967 2.522 59.037 1.00 45.38 130 ARG A C 1
ATOM 1058 O O . ARG A 1 130 ? -35.096 1.757 58.650 1.00 45.38 130 ARG A O 1
ATOM 1065 N N . SER A 1 131 ? -35.777 3.565 59.844 1.00 44.81 131 SER A N 1
ATOM 1066 C CA . SER A 1 131 ? -34.599 3.853 60.668 1.00 44.81 131 SER A CA 1
ATOM 1067 C C . SER A 1 131 ? -33.351 4.338 59.929 1.00 44.81 131 SER A C 1
ATOM 1069 O O . SER A 1 131 ? -32.506 3.549 59.535 1.00 44.81 131 SER A O 1
ATOM 1071 N N . ASN A 1 132 ? -33.135 5.652 59.884 1.00 38.34 132 ASN A N 1
ATOM 1072 C CA . ASN A 1 132 ? -32.374 6.351 60.923 1.00 38.34 132 ASN A CA 1
ATOM 1073 C C . ASN A 1 132 ? -32.323 7.857 60.629 1.00 38.34 132 ASN A C 1
ATOM 1075 O O . ASN A 1 132 ? -32.220 8.291 59.489 1.00 38.34 132 ASN A O 1
ATOM 1079 N N . GLN A 1 133 ? -32.461 8.641 61.696 1.00 48.97 133 GLN A N 1
ATOM 1080 C CA . GLN A 1 133 ? -32.136 10.065 61.739 1.00 48.97 133 GLN A CA 1
ATOM 1081 C C . GLN A 1 133 ? -30.635 10.267 61.456 1.00 48.97 133 GLN A C 1
ATOM 1083 O O . GLN A 1 133 ? -29.867 9.328 61.638 1.00 48.97 133 GLN A O 1
ATOM 1088 N N . TYR A 1 134 ? -30.252 11.506 61.116 1.00 49.38 134 TYR A N 1
ATOM 1089 C CA . TYR A 1 134 ? -28.883 12.067 61.115 1.00 49.38 134 TYR A CA 1
ATOM 1090 C C . TYR A 1 134 ? -28.093 12.128 59.792 1.00 49.38 134 TYR A C 1
ATOM 1092 O O . TYR A 1 134 ? -26.986 11.622 59.762 1.00 49.38 134 TYR A O 1
ATOM 1100 N N . GLU A 1 135 ? -28.547 12.852 58.756 1.00 49.81 135 GLU A N 1
ATOM 1101 C CA . GLU A 1 135 ? -27.640 13.322 57.667 1.00 49.81 135 GLU A CA 1
ATOM 1102 C C . GLU A 1 135 ? -27.997 14.721 57.104 1.00 49.81 135 GLU A C 1
ATOM 1104 O O . GLU A 1 135 ? -27.705 15.051 55.960 1.00 49.81 135 GLU A O 1
ATOM 1109 N N . ALA A 1 136 ? -28.630 15.590 57.901 1.00 49.59 136 ALA A N 1
ATOM 1110 C CA . ALA A 1 136 ? -28.984 16.955 57.471 1.00 49.59 136 ALA A CA 1
ATOM 1111 C C . ALA A 1 136 ? -28.026 18.051 57.982 1.00 49.59 136 ALA A C 1
ATOM 1113 O O . ALA A 1 136 ? -28.289 19.226 57.759 1.00 49.59 136 ALA A O 1
ATOM 1114 N N . GLN A 1 137 ? -26.940 17.701 58.682 1.00 52.28 137 GLN A N 1
ATOM 1115 C CA . GLN A 1 137 ? -26.109 18.686 59.393 1.00 52.28 137 GLN A CA 1
ATOM 1116 C C . GLN A 1 137 ? -24.738 18.958 58.745 1.00 52.28 137 GLN A C 1
ATOM 1118 O O . GLN A 1 137 ? -24.139 19.989 59.035 1.00 52.28 137 GLN A O 1
ATOM 1123 N N . ASP A 1 138 ? -24.271 18.103 57.827 1.00 50.38 138 ASP A N 1
ATOM 1124 C CA . ASP A 1 138 ? -22.941 18.252 57.206 1.00 50.38 138 ASP A CA 1
ATOM 1125 C C . ASP A 1 138 ? -22.937 19.078 55.907 1.00 50.38 138 ASP A C 1
ATOM 1127 O O . ASP A 1 138 ? -21.907 19.649 55.546 1.00 50.38 138 ASP A O 1
ATOM 1131 N N . ASN A 1 139 ? -24.078 19.218 55.220 1.00 47.25 139 ASN A N 1
ATOM 1132 C CA . ASN A 1 139 ? -24.137 20.001 53.976 1.00 47.25 139 ASN A CA 1
ATOM 1133 C C . ASN A 1 139 ? -24.122 21.522 54.210 1.00 47.25 139 ASN A C 1
ATOM 1135 O O . ASN A 1 139 ? -23.543 22.254 53.407 1.00 47.25 139 ASN A O 1
ATOM 1139 N N . ASP A 1 140 ? -24.670 22.010 55.326 1.00 53.28 140 ASP A N 1
ATOM 1140 C CA . ASP A 1 140 ? -24.685 23.452 55.624 1.00 53.28 140 ASP A CA 1
ATOM 1141 C C . ASP A 1 140 ? -23.308 23.983 56.069 1.00 53.28 140 ASP A C 1
ATOM 1143 O O . ASP A 1 140 ? -22.976 25.156 55.852 1.00 53.28 140 ASP A O 1
ATOM 1147 N N . ALA A 1 141 ? -22.458 23.120 56.640 1.00 54.56 141 ALA A N 1
ATOM 1148 C CA . ALA A 1 141 ? -21.115 23.499 57.076 1.00 54.56 141 ALA A CA 1
ATOM 1149 C C . ALA A 1 141 ? -20.162 23.741 55.891 1.00 54.56 141 ALA A C 1
ATOM 1151 O O . ALA A 1 141 ? -19.315 24.635 55.946 1.00 54.56 141 ALA A O 1
ATOM 1152 N N . PHE A 1 142 ? -20.319 22.984 54.800 1.00 55.41 142 PHE A N 1
ATOM 1153 C CA . PHE A 1 142 ? -19.465 23.116 53.620 1.00 55.41 142 PHE A CA 1
ATOM 1154 C C . PHE A 1 142 ? -19.754 24.413 52.848 1.00 55.41 142 PHE A C 1
ATOM 1156 O O . PHE A 1 142 ? -18.823 25.162 52.541 1.00 55.41 142 PHE A O 1
ATOM 1163 N N . ILE A 1 143 ? -21.036 24.728 52.628 1.00 53.09 143 ILE A N 1
ATOM 1164 C CA . ILE A 1 143 ? -21.479 25.917 51.878 1.00 53.09 143 ILE A CA 1
ATOM 1165 C C . ILE A 1 143 ? -21.069 27.220 52.586 1.00 53.09 143 ILE A C 1
ATOM 1167 O O . ILE A 1 143 ? -20.626 28.162 51.931 1.00 53.09 143 ILE A O 1
ATOM 1171 N N . SER A 1 144 ? -21.122 27.253 53.921 1.00 54.34 144 SER A N 1
ATOM 1172 C CA . SER A 1 144 ? -20.716 28.427 54.712 1.00 54.34 144 SER A CA 1
ATOM 1173 C C . SER A 1 144 ? -19.204 28.705 54.649 1.00 54.34 144 SER A C 1
ATOM 1175 O O . SER A 1 144 ? -18.774 29.849 54.775 1.00 54.34 144 SER A O 1
ATOM 1177 N N . SER A 1 145 ? -18.378 27.670 54.446 1.00 54.25 145 SER A N 1
ATOM 1178 C CA . SER A 1 145 ? -16.911 27.800 54.442 1.00 54.25 145 SER A CA 1
ATOM 1179 C C . SER A 1 145 ? -16.335 28.322 53.117 1.00 54.25 145 SER A C 1
ATOM 1181 O O . SER A 1 145 ? -15.236 28.883 53.097 1.00 54.25 145 SER A O 1
ATOM 1183 N N . GLU A 1 146 ? -17.066 28.161 52.007 1.00 57.03 146 GLU A N 1
ATOM 1184 C CA . GLU A 1 146 ? -16.606 28.578 50.677 1.00 57.03 146 GLU A CA 1
ATOM 1185 C C . GLU A 1 146 ? -16.903 30.057 50.391 1.00 57.03 146 GLU A C 1
ATOM 1187 O O . GLU A 1 146 ? -16.093 30.738 49.754 1.00 57.03 146 GLU A O 1
ATOM 1192 N N . SER A 1 147 ? -18.010 30.589 50.924 1.00 55.69 147 SER A N 1
ATOM 1193 C CA . SER A 1 147 ? -18.412 31.989 50.732 1.00 55.69 147 SER A CA 1
ATOM 1194 C C . SER A 1 147 ? -17.415 32.993 51.320 1.00 55.69 147 SER A C 1
ATOM 1196 O O . SER A 1 147 ? -17.164 34.033 50.712 1.00 55.69 147 SER A O 1
ATOM 1198 N N . ASP A 1 148 ? -16.771 32.672 52.447 1.00 56.47 148 ASP A N 1
ATOM 1199 C CA . ASP A 1 148 ? -15.796 33.572 53.083 1.00 56.47 148 ASP A CA 1
ATOM 1200 C C . ASP A 1 148 ? -14.458 33.650 52.327 1.00 56.47 148 ASP A C 1
ATOM 1202 O O . ASP A 1 148 ? -13.735 34.645 52.421 1.00 56.47 148 ASP A O 1
ATOM 1206 N N . ARG A 1 149 ? -14.119 32.638 51.515 1.00 58.91 149 ARG A N 1
ATOM 1207 C CA . ARG A 1 149 ? -12.860 32.627 50.749 1.00 58.91 149 ARG A CA 1
ATOM 1208 C C . ARG A 1 149 ? -12.888 33.546 49.532 1.00 58.91 149 ARG A C 1
ATOM 1210 O O . ARG A 1 149 ? -11.837 34.051 49.140 1.00 58.91 149 ARG A O 1
ATOM 1217 N N . GLN A 1 150 ? -14.061 33.798 48.955 1.00 57.34 150 GLN A N 1
ATOM 1218 C CA . GLN A 1 150 ? -14.189 34.637 47.760 1.00 57.34 150 GLN A CA 1
ATOM 1219 C C . GLN A 1 150 ? -14.168 36.147 48.061 1.00 57.34 150 GLN A C 1
ATOM 1221 O O . GLN A 1 150 ? -13.962 36.947 47.151 1.00 57.34 150 GLN A O 1
ATOM 1226 N N . LEU A 1 151 ? -14.294 36.557 49.329 1.00 54.94 151 LEU A N 1
ATOM 1227 C CA . LEU A 1 151 ? -14.273 37.970 49.736 1.00 54.94 151 LEU A CA 1
ATOM 1228 C C . LEU A 1 151 ? -12.864 38.537 49.992 1.00 54.94 151 LEU A C 1
ATOM 1230 O O . LEU A 1 151 ? -12.689 39.753 49.968 1.00 54.94 151 LEU A O 1
ATOM 1234 N N . LEU A 1 152 ? -11.842 37.694 50.186 1.00 56.34 152 LEU A N 1
ATOM 1235 C CA . LEU A 1 152 ? -10.466 38.144 50.465 1.00 56.34 152 LEU A CA 1
ATOM 1236 C C . LEU A 1 152 ? -9.636 38.475 49.212 1.00 56.34 152 LEU A C 1
ATOM 1238 O O . LEU A 1 152 ? -8.506 38.941 49.336 1.00 56.34 152 LEU A O 1
ATOM 1242 N N . LEU A 1 153 ? -10.186 38.258 48.015 1.00 56.19 153 LEU A N 1
ATOM 1243 C CA . LEU A 1 153 ? -9.508 38.519 46.738 1.00 56.19 153 LEU A CA 1
ATOM 1244 C C . LEU A 1 153 ? -9.967 39.811 46.048 1.00 56.19 153 LEU A C 1
ATOM 1246 O O . LEU A 1 153 ? -9.532 40.098 44.936 1.00 56.19 153 LEU A O 1
ATOM 1250 N N . ILE A 1 154 ? -10.804 40.612 46.710 1.00 55.62 154 ILE A N 1
ATOM 1251 C CA . ILE A 1 154 ? -11.159 41.952 46.239 1.00 55.62 154 ILE A CA 1
ATOM 1252 C C . ILE A 1 154 ? -10.329 42.973 47.023 1.00 55.62 154 ILE A C 1
ATOM 1254 O O . ILE A 1 154 ? -10.747 43.473 48.069 1.00 55.62 154 ILE A O 1
ATOM 1258 N N . LYS A 1 155 ? -9.140 43.285 46.502 1.00 47.78 155 LYS A N 1
ATOM 1259 C CA . LYS A 1 155 ? -8.481 44.578 46.701 1.00 47.78 155 LYS A CA 1
ATOM 1260 C C . LYS A 1 155 ? -7.648 44.954 45.485 1.00 47.78 155 LYS A C 1
ATOM 1262 O O . LYS A 1 155 ? -6.935 44.067 44.973 1.00 47.78 155 LYS A O 1
#

Mean predicted aligned error: 14.05 Å